Protein AF-A0A4Y2EMC2-F1 (afdb_monomer_lite)

Secondary structure (DSSP, 8-state):
-GGGSTTTS-HHHHHHHHHHTS-HHHHHHHHH----HHHHHHHHHHHHHHTT-----------HHHHHHHHHHHHHHHHHHHHHHHHHHS--------------------------HHHHHHHHHHHHHHHHHHHHHHHSSSSSS-----

Organism: Araneus ventricosus (NCBI:txid182803)

Sequence (150 aa):
MKSLASDKISDQLLRTLWLQRLPIQMQQILSACKDELSDLASISDKVHEVSGFSEANAVSLPPTDSVAELRKEVQQLREEVQRLALSRTEMPYPKKPRSRSVYRVRVHRLSGRSLGIVGITCVLVIALASVLPLVIFRETEAIISNDGYG

Foldseek 3Di:
DCVVCPPPDDQVRVVVVVLVPDDPVLSVVLVPDPDGPVVSVVVSVVCCVVVVPPPPVCPVPPPVVVVVVVVVVVVVVVVVVVVVVVVVVPPDDPDPPDDDDDDDDDDDDDDDDDDDPVNVVVVVVVVVVVCVVVVVVVVVVVVVPPPDDD

pLDDT: mean 70.26, std 15.57, range [38.09, 96.81]

Radius of gyration: 44.52 Å; chains: 1; bounding box: 76×64×105 Å

Structure (mmCIF, N/CA/C/O backbone):
data_AF-A0A4Y2EMC2-F1
#
_entry.id   AF-A0A4Y2EMC2-F1
#
loop_
_atom_site.group_PDB
_atom_site.id
_atom_site.type_symbol
_atom_site.label_atom_id
_atom_site.label_alt_id
_atom_site.label_comp_id
_atom_site.label_asym_id
_atom_site.label_entity_id
_atom_site.label_seq_id
_atom_site.pdbx_PDB_ins_code
_atom_site.Cartn_x
_atom_site.Cartn_y
_atom_site.Cartn_z
_atom_site.occupancy
_atom_site.B_iso_or_equiv
_atom_site.auth_seq_id
_atom_site.auth_comp_id
_atom_site.auth_asym_id
_atom_site.auth_atom_id
_atom_site.pdbx_PDB_model_num
ATOM 1 N N . MET A 1 1 ? 4.220 5.671 -24.011 1.00 54.72 1 MET A N 1
ATOM 2 C CA . MET A 1 1 ? 5.127 6.705 -23.450 1.00 54.72 1 MET A CA 1
ATOM 3 C C . MET A 1 1 ? 5.589 7.730 -24.489 1.00 54.72 1 MET A C 1
ATOM 5 O O . MET A 1 1 ? 5.588 8.909 -24.169 1.00 54.72 1 MET A O 1
ATOM 9 N N . LYS A 1 2 ? 5.881 7.339 -25.739 1.00 56.53 2 LYS A N 1
ATOM 10 C CA . LYS A 1 2 ? 6.249 8.275 -26.824 1.00 56.53 2 LYS A CA 1
ATOM 11 C C . LYS A 1 2 ? 5.170 9.326 -27.172 1.00 56.53 2 LYS A C 1
ATOM 13 O O . LYS A 1 2 ? 5.504 10.477 -27.408 1.00 56.53 2 LYS A O 1
ATOM 18 N N . SER A 1 3 ? 3.881 8.975 -27.090 1.00 58.16 3 SER A N 1
ATOM 19 C CA . SER A 1 3 ? 2.764 9.887 -27.418 1.00 58.16 3 SER A CA 1
ATOM 20 C C . SER A 1 3 ? 2.625 11.120 -26.506 1.00 58.16 3 SER A C 1
ATOM 22 O O . SER A 1 3 ? 1.919 12.048 -26.880 1.00 58.16 3 SER A O 1
ATOM 24 N N . LEU A 1 4 ? 3.252 11.141 -25.322 1.00 63.38 4 LEU A N 1
ATOM 25 C CA . LEU A 1 4 ? 3.143 12.263 -24.371 1.00 63.38 4 LEU A CA 1
ATOM 26 C C . LEU A 1 4 ? 4.308 13.259 -24.470 1.00 63.38 4 LEU A C 1
ATOM 28 O O . LEU A 1 4 ? 4.203 14.373 -23.974 1.00 63.38 4 LEU A O 1
ATOM 32 N N . ALA A 1 5 ? 5.417 12.854 -25.091 1.00 60.31 5 ALA A N 1
ATOM 33 C CA . ALA A 1 5 ? 6.664 13.618 -25.155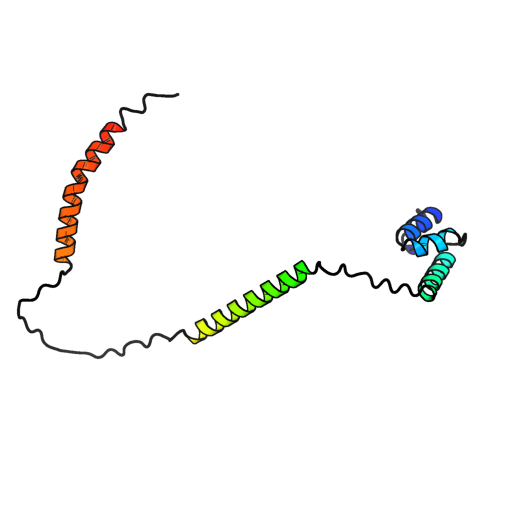 1.00 60.31 5 ALA A CA 1
ATOM 34 C C . ALA A 1 5 ? 7.044 14.027 -26.585 1.00 60.31 5 ALA A C 1
ATOM 36 O O . ALA A 1 5 ? 8.171 14.475 -26.809 1.00 60.31 5 ALA A O 1
ATOM 37 N N . SER A 1 6 ? 6.109 13.824 -27.524 1.00 54.53 6 SER A N 1
ATOM 38 C CA . SER A 1 6 ? 6.266 14.023 -28.961 1.00 54.53 6 SER A CA 1
ATOM 39 C C . SER A 1 6 ? 7.018 15.328 -29.220 1.00 54.53 6 SER A C 1
ATOM 41 O O . SER A 1 6 ? 6.489 16.409 -28.972 1.00 54.53 6 SER A O 1
ATOM 43 N N . ASP A 1 7 ? 8.263 15.186 -29.675 1.00 60.19 7 ASP A N 1
ATOM 44 C CA . ASP A 1 7 ? 9.155 16.230 -30.194 1.00 60.19 7 ASP A CA 1
ATOM 45 C C . ASP A 1 7 ? 10.095 16.991 -29.229 1.00 60.19 7 ASP A C 1
ATOM 47 O O . ASP A 1 7 ? 10.890 17.807 -29.690 1.00 60.19 7 ASP A O 1
ATOM 51 N N . LYS A 1 8 ? 10.093 16.739 -27.907 1.00 66.62 8 LYS A N 1
ATOM 52 C CA . LYS A 1 8 ? 11.026 17.437 -26.974 1.00 66.62 8 LYS A CA 1
ATOM 53 C C . LYS A 1 8 ? 12.038 16.546 -26.257 1.00 66.62 8 LYS A C 1
ATOM 55 O O . LYS A 1 8 ? 13.034 17.056 -25.748 1.00 66.62 8 LYS A O 1
ATOM 60 N N . ILE A 1 9 ? 11.791 15.241 -26.174 1.00 73.38 9 ILE A N 1
ATOM 61 C CA . ILE A 1 9 ? 12.617 14.310 -25.394 1.00 73.38 9 ILE A CA 1
ATOM 62 C C . ILE A 1 9 ? 13.340 13.368 -26.353 1.00 73.38 9 ILE A C 1
ATOM 64 O O . ILE A 1 9 ? 12.695 12.686 -27.144 1.00 73.38 9 ILE A O 1
ATOM 68 N N . SER A 1 10 ? 14.673 13.321 -26.274 1.00 83.12 10 SER A N 1
ATOM 69 C CA . SER A 1 10 ? 15.473 12.405 -27.089 1.00 83.12 10 SER A CA 1
ATOM 70 C C . SER A 1 10 ? 15.208 10.947 -26.702 1.00 83.12 10 SER A C 1
ATOM 72 O O . SER A 1 10 ? 15.026 10.625 -25.524 1.00 83.12 10 SER A O 1
ATOM 74 N N . ASP A 1 11 ? 15.243 10.041 -27.682 1.00 81.31 11 ASP A N 1
ATOM 75 C CA . ASP A 1 11 ? 15.046 8.605 -27.438 1.00 81.31 11 ASP A CA 1
ATOM 76 C C . ASP A 1 11 ? 16.071 8.037 -26.441 1.00 81.31 11 ASP A C 1
ATOM 78 O O . ASP A 1 11 ? 15.758 7.128 -25.675 1.00 81.31 11 ASP A O 1
ATOM 82 N N . GLN A 1 12 ? 17.273 8.621 -26.383 1.00 83.06 12 GLN A N 1
ATOM 83 C CA . GLN A 1 12 ? 18.316 8.266 -25.414 1.00 83.06 12 GLN A CA 1
ATOM 84 C C . GLN A 1 12 ? 17.930 8.616 -23.971 1.00 83.06 12 GLN A C 1
ATOM 86 O O . GLN A 1 12 ? 18.151 7.827 -23.048 1.00 83.06 12 GLN A O 1
ATOM 91 N N . LEU A 1 13 ? 17.314 9.782 -23.763 1.00 84.94 13 LEU A N 1
ATOM 92 C CA . LEU A 1 13 ? 16.817 10.197 -22.452 1.00 84.94 13 LEU A CA 1
ATOM 93 C C . LEU A 1 13 ? 15.649 9.294 -22.039 1.00 84.94 13 LEU A C 1
ATOM 95 O O . LEU A 1 13 ? 15.642 8.750 -20.935 1.00 84.94 13 LEU A O 1
ATOM 99 N N . LEU A 1 14 ? 14.702 9.062 -22.951 1.00 85.19 14 LEU A N 1
ATOM 100 C CA . LEU A 1 14 ? 13.553 8.195 -22.699 1.00 85.19 14 LEU A CA 1
ATOM 101 C C . LEU A 1 14 ? 13.988 6.765 -22.346 1.00 85.19 14 LEU A C 1
ATOM 103 O O . LEU A 1 14 ? 13.468 6.183 -21.396 1.00 85.19 14 LEU A O 1
ATOM 107 N N . ARG A 1 15 ? 14.994 6.239 -23.050 1.00 85.25 15 ARG A N 1
ATOM 108 C CA . ARG A 1 15 ? 15.622 4.951 -22.746 1.00 85.25 15 ARG A CA 1
ATOM 109 C C . ARG A 1 15 ? 16.242 4.938 -21.350 1.00 85.25 15 ARG A C 1
ATOM 111 O O . ARG A 1 15 ? 16.016 3.997 -20.598 1.00 85.25 15 ARG A O 1
ATOM 118 N N . THR A 1 16 ? 16.978 5.984 -20.985 1.00 86.69 16 THR A N 1
ATOM 119 C CA . THR A 1 16 ? 17.625 6.084 -19.668 1.00 86.69 16 THR A CA 1
ATOM 120 C C . THR A 1 16 ? 16.595 6.129 -18.540 1.00 86.69 16 THR A C 1
ATOM 122 O O . THR A 1 16 ? 16.706 5.366 -17.585 1.00 86.69 16 THR A O 1
ATOM 125 N N . LEU A 1 17 ? 15.551 6.955 -18.668 1.00 87.81 17 LEU A N 1
ATOM 126 C CA . LEU A 1 17 ? 14.469 7.028 -17.679 1.00 87.81 17 LEU A CA 1
ATOM 127 C C . LEU A 1 17 ? 13.703 5.714 -17.560 1.00 87.81 17 LEU A C 1
ATOM 129 O O . LEU A 1 17 ? 13.304 5.324 -16.466 1.00 87.81 17 LEU A O 1
ATOM 133 N N . TRP A 1 18 ? 13.475 5.037 -18.681 1.00 87.31 18 TRP A N 1
ATOM 134 C CA . TRP A 1 18 ? 12.767 3.769 -18.682 1.00 87.31 18 TRP A CA 1
ATOM 135 C C . TRP A 1 18 ? 13.597 2.659 -18.023 1.00 87.31 18 TRP A C 1
ATOM 137 O O . TRP A 1 18 ? 13.068 1.949 -17.172 1.00 87.31 18 TRP A O 1
ATOM 147 N N . LEU A 1 19 ? 14.906 2.592 -18.297 1.00 87.56 19 LEU A N 1
ATOM 148 C CA . LEU A 1 19 ? 15.822 1.688 -17.594 1.00 87.56 19 LEU A CA 1
ATOM 149 C C . LEU A 1 19 ? 15.873 1.990 -16.092 1.00 87.56 19 LEU A C 1
ATOM 151 O O . LEU A 1 19 ? 15.729 1.071 -15.295 1.00 87.56 19 LEU A O 1
ATOM 155 N N . GLN A 1 20 ? 15.977 3.261 -15.691 1.00 87.44 20 GLN A N 1
ATOM 156 C CA . GLN A 1 20 ? 16.005 3.661 -14.276 1.00 87.44 20 GLN A CA 1
ATOM 157 C C . GLN A 1 20 ? 14.772 3.216 -13.474 1.00 87.44 20 GLN A C 1
ATOM 159 O O . GLN A 1 20 ? 14.858 3.083 -12.256 1.00 87.44 20 GLN A O 1
ATOM 164 N N . ARG A 1 21 ? 13.626 2.994 -14.131 1.00 83.06 21 ARG A N 1
ATOM 165 C CA . ARG A 1 21 ? 12.387 2.538 -13.480 1.00 83.06 21 ARG A CA 1
ATOM 166 C C . ARG A 1 21 ? 12.272 1.017 -13.354 1.00 83.06 21 ARG A C 1
ATOM 168 O O . ARG A 1 21 ? 11.319 0.556 -12.732 1.00 83.06 21 ARG A O 1
ATOM 175 N N . LEU A 1 22 ? 13.189 0.255 -13.946 1.00 84.88 22 LEU A N 1
ATOM 176 C CA . LEU A 1 22 ? 13.180 -1.208 -13.939 1.00 84.88 22 LEU A CA 1
ATOM 177 C C . LEU A 1 22 ? 14.104 -1.771 -12.843 1.00 84.88 22 LEU A C 1
ATOM 179 O O . LEU A 1 22 ? 15.077 -1.106 -12.479 1.00 84.88 22 LEU A O 1
ATOM 183 N N . PRO A 1 23 ? 13.857 -2.997 -12.345 1.00 82.38 23 PRO A N 1
ATOM 184 C CA . PRO A 1 23 ? 14.768 -3.690 -11.436 1.00 82.38 23 PRO A CA 1
ATOM 185 C C . PRO A 1 23 ? 16.174 -3.847 -12.028 1.00 82.38 23 PRO A C 1
ATOM 187 O O . PRO A 1 23 ? 16.351 -3.958 -13.245 1.00 82.38 23 PRO A O 1
ATOM 190 N N . ILE A 1 24 ? 17.188 -3.901 -11.161 1.00 84.75 24 ILE A N 1
ATOM 191 C CA . ILE A 1 24 ? 18.608 -3.914 -11.555 1.00 84.75 24 ILE A CA 1
ATOM 192 C C . ILE A 1 24 ? 18.933 -5.090 -12.490 1.00 84.75 24 ILE A C 1
ATOM 194 O O . ILE A 1 24 ? 19.696 -4.912 -13.440 1.00 84.75 24 ILE A O 1
ATOM 198 N N . GLN A 1 25 ? 18.329 -6.267 -12.282 1.00 83.56 25 GLN A N 1
ATOM 199 C CA . GLN A 1 25 ? 18.575 -7.424 -13.154 1.00 83.56 25 GLN A CA 1
ATOM 200 C C . GLN A 1 25 ? 18.086 -7.162 -14.586 1.00 83.56 25 GLN A C 1
ATOM 202 O O . GLN A 1 25 ? 18.768 -7.484 -15.558 1.00 83.56 25 GLN A O 1
ATOM 207 N N . MET A 1 26 ? 16.924 -6.519 -14.724 1.00 84.75 26 MET A N 1
ATOM 208 C CA . MET A 1 26 ? 16.362 -6.154 -16.021 1.00 84.75 26 MET A CA 1
ATOM 209 C C . MET A 1 26 ? 17.212 -5.069 -16.703 1.00 84.75 26 MET A C 1
ATOM 211 O O . MET A 1 26 ? 17.477 -5.152 -17.902 1.00 84.75 26 MET A O 1
ATOM 215 N N . GLN A 1 27 ? 17.710 -4.086 -15.941 1.00 88.50 27 GLN A N 1
ATOM 216 C CA . GLN A 1 27 ? 18.604 -3.047 -16.464 1.00 88.50 27 GLN A CA 1
ATOM 217 C C . GLN A 1 27 ? 19.889 -3.627 -17.062 1.00 88.50 27 GLN A C 1
ATOM 219 O O . GLN A 1 27 ? 20.305 -3.186 -18.131 1.00 88.50 27 GLN A O 1
ATOM 224 N N . GLN A 1 28 ? 20.509 -4.613 -16.406 1.00 84.62 28 GLN A N 1
ATOM 225 C CA . GLN A 1 28 ? 21.742 -5.248 -16.886 1.00 84.62 28 GLN A CA 1
ATOM 226 C C . GLN A 1 28 ? 21.549 -5.921 -18.249 1.00 84.62 28 GLN A C 1
ATOM 228 O O . GLN A 1 28 ? 22.369 -5.746 -19.149 1.00 84.62 28 GLN A O 1
ATOM 233 N N . ILE A 1 29 ? 20.440 -6.643 -18.413 1.00 85.94 29 ILE A N 1
ATOM 234 C CA . ILE A 1 29 ? 20.117 -7.348 -19.658 1.00 85.94 29 ILE A CA 1
ATOM 235 C C . ILE A 1 29 ? 19.797 -6.337 -20.765 1.00 85.94 29 ILE A C 1
ATOM 237 O O . ILE A 1 29 ? 20.370 -6.388 -21.852 1.00 85.94 29 ILE A O 1
ATOM 241 N N . LEU A 1 30 ? 18.933 -5.363 -20.475 1.00 85.25 30 LEU A N 1
ATOM 242 C CA . LEU A 1 30 ? 18.488 -4.377 -21.460 1.00 85.25 30 LEU A CA 1
ATOM 243 C C . LEU A 1 30 ? 19.574 -3.352 -21.817 1.00 85.25 30 LEU A C 1
ATOM 245 O O . LEU A 1 30 ? 19.566 -2.818 -22.925 1.00 85.25 30 LEU A O 1
ATOM 249 N N . SER A 1 31 ? 20.531 -3.076 -20.926 1.00 83.56 31 SER A N 1
ATOM 250 C CA . SER A 1 31 ? 21.678 -2.202 -21.210 1.00 83.56 31 SER A CA 1
ATOM 251 C C . SER A 1 31 ? 22.597 -2.786 -22.292 1.00 83.56 31 SER A C 1
ATOM 253 O O . SER A 1 31 ? 23.161 -2.024 -23.077 1.00 83.56 31 SER A O 1
ATOM 255 N N . ALA A 1 32 ? 22.687 -4.117 -22.393 1.00 82.19 32 ALA A N 1
ATOM 256 C CA . ALA A 1 32 ? 23.456 -4.796 -23.435 1.00 82.19 32 ALA A CA 1
ATOM 257 C C . ALA A 1 32 ? 22.777 -4.755 -24.823 1.00 82.19 32 ALA A C 1
ATOM 259 O O . ALA A 1 32 ? 23.467 -4.810 -25.844 1.00 82.19 32 ALA A O 1
ATOM 260 N N . CYS A 1 33 ? 21.447 -4.622 -24.881 1.00 79.94 33 CYS A N 1
ATOM 261 C CA . CYS A 1 33 ? 20.676 -4.546 -26.128 1.00 79.94 33 CYS A CA 1
ATOM 262 C C . CYS A 1 33 ? 20.747 -3.140 -26.743 1.00 79.94 33 CYS A C 1
ATOM 264 O O . CYS A 1 33 ? 20.318 -2.176 -26.118 1.00 79.94 33 CYS A O 1
ATOM 266 N N . LYS A 1 34 ? 21.229 -2.983 -27.981 1.00 75.00 34 LYS A N 1
ATOM 267 C CA . LYS A 1 34 ? 21.342 -1.669 -28.661 1.00 75.00 34 LYS A CA 1
ATOM 268 C C . LYS A 1 34 ? 20.096 -1.262 -29.462 1.00 75.00 34 LYS A C 1
ATOM 270 O O . LYS A 1 34 ? 20.159 -0.307 -30.229 1.00 75.00 34 LYS A O 1
ATOM 275 N N . ASP A 1 35 ? 18.988 -1.967 -29.272 1.00 79.00 35 ASP A N 1
ATOM 276 C CA . ASP A 1 35 ? 17.800 -1.846 -30.118 1.00 79.00 35 ASP A CA 1
ATOM 277 C C . ASP A 1 35 ? 16.995 -0.559 -29.869 1.00 79.00 35 ASP A C 1
ATOM 279 O O . ASP A 1 35 ? 17.173 0.145 -28.860 1.00 79.00 35 ASP A O 1
ATOM 283 N N . GLU A 1 36 ? 16.096 -0.253 -30.808 1.00 80.19 36 GLU A N 1
ATOM 284 C CA . GLU A 1 36 ? 15.153 0.859 -30.697 1.00 80.19 36 GLU A CA 1
ATOM 285 C C . GLU A 1 36 ? 14.201 0.664 -29.508 1.00 80.19 36 GLU A C 1
ATOM 287 O O . GLU A 1 36 ? 13.926 -0.449 -29.069 1.00 80.19 36 GLU A O 1
ATOM 292 N N . LEU A 1 37 ? 13.659 1.761 -28.966 1.00 79.00 37 LEU A N 1
ATOM 293 C CA . LEU A 1 37 ? 12.852 1.709 -27.740 1.00 79.00 37 LEU A CA 1
ATOM 294 C C . LEU A 1 37 ? 11.616 0.787 -27.843 1.00 79.00 37 LEU A C 1
ATOM 296 O O . LEU A 1 37 ? 11.171 0.262 -26.827 1.00 79.00 37 LEU A O 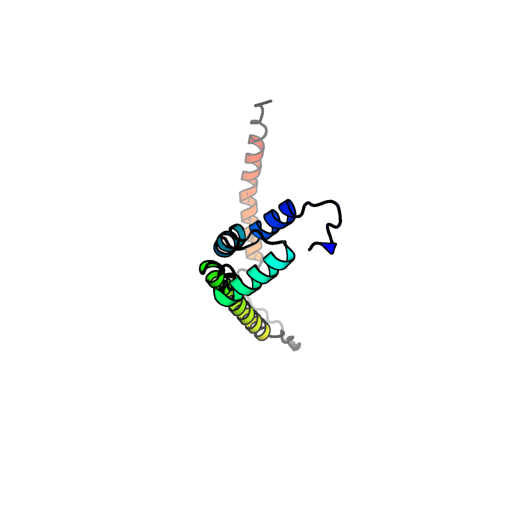1
ATOM 300 N N . SER A 1 38 ? 11.042 0.612 -29.040 1.00 80.31 38 SER A N 1
ATOM 301 C CA . SER A 1 38 ? 9.929 -0.325 -29.275 1.00 80.31 38 SER A CA 1
ATOM 302 C C . SER A 1 38 ? 10.352 -1.773 -29.059 1.00 80.31 38 SER A C 1
ATOM 304 O O . SER A 1 38 ? 9.665 -2.528 -28.375 1.00 80.31 38 SER A O 1
ATOM 306 N N . ASP A 1 39 ? 11.507 -2.130 -29.600 1.00 84.88 39 ASP A N 1
ATOM 307 C CA . ASP A 1 39 ? 12.030 -3.490 -29.579 1.00 84.88 39 ASP A CA 1
ATOM 308 C C . ASP A 1 39 ? 12.568 -3.803 -28.186 1.00 84.88 39 ASP A C 1
ATOM 310 O O . ASP A 1 39 ? 12.333 -4.879 -27.641 1.00 84.88 39 ASP A O 1
ATOM 314 N N . LEU A 1 40 ? 13.176 -2.802 -27.545 1.00 85.12 40 LEU A N 1
ATOM 315 C CA . LEU A 1 40 ? 13.617 -2.877 -26.162 1.00 85.12 40 LEU A CA 1
ATOM 316 C C . LEU A 1 40 ? 12.456 -3.170 -25.197 1.00 85.12 40 LEU A C 1
ATOM 318 O O . LEU A 1 40 ? 12.628 -3.951 -24.261 1.00 85.12 40 LEU A O 1
ATOM 322 N N . ALA A 1 41 ? 11.270 -2.597 -25.436 1.00 85.44 41 ALA A N 1
ATOM 323 C CA . ALA A 1 41 ? 10.072 -2.898 -24.652 1.00 85.44 41 ALA A CA 1
ATOM 324 C C . ALA A 1 41 ? 9.632 -4.361 -24.827 1.00 85.44 41 ALA A C 1
ATOM 326 O O . ALA A 1 41 ? 9.380 -5.041 -23.836 1.00 85.44 41 ALA A O 1
ATOM 327 N N . SER A 1 42 ? 9.644 -4.878 -26.059 1.00 87.25 42 SER A N 1
ATOM 328 C CA . SER A 1 42 ? 9.335 -6.291 -26.312 1.00 87.25 42 SER A CA 1
ATOM 329 C C . SER A 1 42 ? 10.351 -7.237 -25.659 1.00 87.25 42 SER A C 1
ATOM 331 O O . SER A 1 42 ? 9.964 -8.268 -25.104 1.00 87.25 42 SER A O 1
ATOM 333 N N . ILE A 1 43 ? 11.641 -6.884 -25.676 1.00 86.69 43 ILE A N 1
ATOM 334 C CA . ILE A 1 43 ? 12.690 -7.656 -24.995 1.00 86.69 43 ILE A CA 1
ATOM 335 C C . ILE A 1 43 ? 12.458 -7.640 -23.484 1.00 86.69 43 ILE A C 1
ATOM 337 O O . ILE A 1 43 ? 12.570 -8.684 -22.853 1.00 86.69 43 ILE A O 1
ATOM 341 N N . SER A 1 44 ? 12.094 -6.497 -22.903 1.00 85.94 44 SER A N 1
ATOM 342 C CA . SER A 1 44 ? 11.750 -6.389 -21.480 1.00 85.94 44 SER A CA 1
ATOM 343 C C . SER A 1 44 ? 10.589 -7.301 -21.096 1.00 85.94 44 SER A C 1
ATOM 345 O O . SER A 1 44 ? 10.694 -8.022 -20.107 1.00 85.94 44 SER A O 1
ATOM 347 N N . ASP A 1 45 ? 9.512 -7.311 -21.882 1.00 87.62 45 ASP A N 1
ATOM 348 C CA . ASP A 1 45 ? 8.355 -8.172 -21.614 1.00 87.62 45 ASP A CA 1
ATOM 349 C C . ASP A 1 45 ? 8.749 -9.655 -21.664 1.00 87.62 45 ASP A C 1
ATOM 351 O O . ASP A 1 45 ? 8.403 -10.437 -20.778 1.00 87.62 45 ASP A O 1
ATOM 355 N N . LYS A 1 46 ? 9.568 -10.032 -22.649 1.00 87.00 46 LYS A N 1
ATOM 356 C CA . LYS A 1 46 ? 10.066 -11.404 -22.785 1.00 87.00 46 LYS A CA 1
ATOM 357 C C . LYS A 1 46 ? 11.042 -11.794 -21.673 1.00 87.00 46 LYS A C 1
ATOM 359 O O . LYS A 1 46 ? 11.011 -12.927 -21.201 1.00 87.00 46 LYS A O 1
ATOM 364 N N . VAL A 1 47 ? 11.911 -10.878 -21.244 1.00 84.56 47 VAL A N 1
ATOM 365 C CA . VAL A 1 47 ? 12.814 -11.098 -20.106 1.00 84.56 47 VAL A CA 1
ATOM 366 C C . VAL A 1 47 ? 12.002 -11.288 -18.834 1.00 84.56 47 VAL A C 1
ATOM 368 O O . VAL A 1 47 ? 12.303 -12.217 -18.098 1.00 84.56 47 VAL A O 1
ATOM 371 N N . HIS A 1 48 ? 10.959 -10.484 -18.613 1.00 83.94 48 HIS A N 1
ATOM 372 C CA . HIS A 1 48 ? 10.063 -10.625 -17.466 1.00 83.94 48 HIS A CA 1
ATOM 373 C C . HIS A 1 48 ? 9.361 -11.992 -17.429 1.00 83.94 48 HIS A C 1
ATOM 375 O O . HIS A 1 48 ? 9.268 -12.603 -16.364 1.00 83.94 48 HIS A O 1
ATOM 381 N N . GLU A 1 49 ? 8.918 -12.493 -18.585 1.00 82.69 49 GLU A N 1
ATOM 382 C CA . GLU A 1 49 ? 8.302 -13.819 -18.705 1.00 82.69 49 GLU A CA 1
ATOM 383 C C . GLU A 1 49 ? 9.305 -14.951 -18.420 1.00 82.69 49 GLU A C 1
ATOM 385 O O . GLU A 1 49 ? 9.014 -15.867 -17.651 1.00 82.69 49 GLU A O 1
ATOM 390 N N . VAL A 1 50 ? 10.509 -14.875 -18.998 1.00 79.12 50 VAL A N 1
ATOM 391 C CA . VAL A 1 50 ? 11.542 -15.922 -18.875 1.00 79.12 50 VAL A CA 1
ATOM 392 C C . VAL A 1 50 ? 12.171 -15.952 -17.488 1.00 79.12 50 VAL A C 1
ATOM 394 O O . VAL A 1 50 ? 12.471 -17.023 -16.960 1.00 79.12 50 VAL A O 1
ATOM 397 N N . SER A 1 51 ? 12.414 -14.788 -16.897 1.00 71.50 51 SER A N 1
ATOM 398 C CA . SER A 1 51 ? 13.099 -14.691 -15.614 1.00 71.50 51 SER A CA 1
ATOM 399 C C . SER A 1 51 ? 12.222 -15.121 -14.443 1.00 71.50 51 SER A C 1
ATOM 401 O O . SER A 1 51 ? 12.738 -15.245 -13.332 1.00 71.50 51 SER A O 1
ATOM 403 N N . GLY A 1 52 ? 10.913 -15.314 -14.662 1.00 62.62 52 GLY A N 1
ATOM 404 C CA . GLY A 1 52 ? 9.975 -15.679 -13.610 1.00 62.62 52 GLY A CA 1
ATOM 405 C C . GLY A 1 52 ? 10.093 -14.741 -12.413 1.00 62.62 52 GLY A C 1
ATOM 406 O O . GLY A 1 52 ? 9.974 -15.202 -11.276 1.00 62.62 52 GLY A O 1
ATOM 407 N N . PHE A 1 53 ? 10.382 -13.449 -12.651 1.00 58.28 53 PHE A N 1
ATOM 408 C CA . PHE A 1 53 ? 10.408 -12.437 -11.599 1.00 58.28 53 PHE A CA 1
ATOM 409 C C . PHE A 1 53 ? 8.969 -12.238 -11.126 1.00 58.28 53 PHE A C 1
ATOM 411 O O . PHE A 1 53 ? 8.318 -11.239 -11.416 1.00 58.28 53 PHE A O 1
ATOM 418 N N . SER A 1 54 ? 8.493 -13.175 -10.312 1.00 54.12 54 SER A N 1
ATOM 419 C CA . SER A 1 54 ? 7.530 -12.910 -9.261 1.00 54.12 54 SER A CA 1
ATOM 420 C C . SER A 1 54 ? 8.226 -12.046 -8.204 1.00 54.12 54 SER A C 1
ATOM 422 O O . SER A 1 54 ? 8.253 -12.381 -7.021 1.00 54.12 54 SER A O 1
ATOM 424 N N . GLU A 1 55 ? 8.754 -10.888 -8.611 1.00 55.94 55 GLU A N 1
ATOM 425 C CA . GLU A 1 55 ? 8.667 -9.708 -7.768 1.00 55.94 55 GLU A CA 1
ATOM 426 C C . GLU A 1 55 ? 7.171 -9.390 -7.720 1.00 55.94 55 GLU A C 1
ATOM 428 O O . GLU A 1 55 ? 6.649 -8.484 -8.366 1.00 55.94 55 GLU A O 1
ATOM 433 N N . ALA A 1 56 ? 6.444 -10.197 -6.939 1.00 51.69 56 ALA A N 1
ATOM 434 C CA . ALA A 1 56 ? 5.322 -9.668 -6.207 1.00 51.69 56 ALA A CA 1
ATOM 435 C C . ALA A 1 56 ? 5.882 -8.385 -5.615 1.00 51.69 56 ALA A C 1
ATOM 437 O O . ALA A 1 56 ? 6.835 -8.481 -4.839 1.00 51.69 56 ALA A O 1
ATOM 438 N N . ASN A 1 57 ? 5.394 -7.224 -6.080 1.00 50.03 57 ASN A N 1
ATOM 439 C CA . ASN A 1 57 ? 5.630 -5.943 -5.428 1.00 50.03 57 ASN A CA 1
ATOM 440 C C . ASN A 1 57 ? 5.588 -6.275 -3.955 1.00 50.03 57 ASN A C 1
ATOM 442 O O . ASN A 1 57 ? 4.522 -6.677 -3.477 1.00 50.03 57 ASN A O 1
ATOM 446 N N . ALA A 1 58 ? 6.752 -6.290 -3.306 1.00 50.16 58 ALA A N 1
ATOM 447 C CA . ALA A 1 58 ? 6.819 -6.663 -1.922 1.00 50.16 58 ALA A CA 1
ATOM 448 C C . ALA A 1 58 ? 6.053 -5.529 -1.273 1.00 50.16 58 ALA A C 1
ATOM 450 O O . ALA A 1 58 ? 6.575 -4.428 -1.109 1.00 50.16 58 ALA A O 1
ATOM 451 N N . VAL A 1 59 ? 4.758 -5.759 -1.037 1.00 53.81 59 VAL A N 1
ATOM 452 C CA . VAL A 1 59 ? 3.978 -5.026 -0.067 1.00 53.81 59 VAL A CA 1
ATOM 453 C C . VAL A 1 59 ? 4.883 -5.143 1.125 1.00 53.81 59 VAL A C 1
ATOM 455 O O . VAL A 1 59 ? 5.042 -6.253 1.633 1.00 53.81 59 VAL A O 1
ATOM 458 N N . SER A 1 60 ? 5.613 -4.059 1.403 1.00 55.69 60 SER A N 1
ATOM 459 C CA . SER A 1 60 ? 6.537 -3.976 2.516 1.00 55.69 60 SER A CA 1
ATOM 460 C C . SER A 1 60 ? 5.741 -4.541 3.664 1.00 55.69 60 SER A C 1
ATOM 462 O O . SER A 1 60 ? 4.716 -3.951 4.017 1.00 55.69 60 SER A O 1
ATOM 464 N N . LEU A 1 61 ? 6.076 -5.774 4.067 1.00 58.00 61 LEU A N 1
ATOM 465 C CA . LEU A 1 61 ? 5.302 -6.492 5.061 1.00 58.00 61 LEU A CA 1
ATOM 466 C C . LEU A 1 61 ? 5.289 -5.512 6.221 1.00 58.00 61 LEU A C 1
ATOM 468 O O . LEU A 1 61 ? 6.383 -5.157 6.678 1.00 58.00 61 LEU A O 1
ATOM 472 N N . PRO A 1 62 ? 4.117 -4.958 6.591 1.00 58.75 62 PRO A N 1
ATOM 473 C CA . PRO A 1 62 ? 4.079 -3.956 7.635 1.00 58.75 62 PRO A CA 1
ATOM 474 C C . PRO A 1 62 ? 4.819 -4.599 8.807 1.00 58.75 62 PRO A C 1
ATOM 476 O O . PRO A 1 62 ? 4.549 -5.778 9.079 1.00 58.75 62 PRO A O 1
ATOM 479 N N . PRO A 1 63 ? 5.841 -3.925 9.377 1.00 64.56 63 PRO A N 1
ATOM 480 C CA . PRO A 1 63 ? 6.756 -4.545 10.330 1.00 64.56 63 PRO A CA 1
ATOM 481 C C . PRO A 1 63 ? 5.916 -5.331 11.326 1.00 64.56 63 PRO A C 1
ATOM 483 O O . PRO A 1 63 ? 4.888 -4.810 11.752 1.00 64.56 63 PRO A O 1
ATOM 486 N N . THR A 1 64 ? 6.260 -6.589 11.614 1.00 62.44 64 THR A N 1
ATOM 487 C CA . THR A 1 64 ? 5.419 -7.515 12.404 1.00 62.44 64 THR A CA 1
ATOM 488 C C . THR A 1 64 ? 4.835 -6.852 13.658 1.00 62.44 64 THR A C 1
ATOM 490 O O . THR A 1 64 ? 3.688 -7.108 14.024 1.00 62.44 64 THR A O 1
ATOM 493 N N . ASP A 1 65 ? 5.590 -5.919 14.236 1.00 70.12 65 ASP A N 1
ATOM 494 C CA . ASP A 1 65 ? 5.216 -5.033 15.336 1.00 70.12 65 ASP A CA 1
ATOM 495 C C . ASP A 1 65 ? 3.938 -4.217 15.065 1.00 70.12 65 ASP A C 1
ATOM 497 O O . ASP A 1 65 ? 3.036 -4.189 15.891 1.00 70.12 65 ASP A O 1
ATOM 501 N N . SER A 1 66 ? 3.789 -3.617 13.884 1.00 76.25 66 SER A N 1
ATOM 502 C CA . SER A 1 66 ? 2.585 -2.873 13.483 1.00 76.25 66 SER A CA 1
ATOM 503 C C . SER A 1 66 ? 1.344 -3.761 13.356 1.00 76.25 66 SER A C 1
ATOM 505 O O . SER A 1 66 ? 0.253 -3.352 13.741 1.00 76.25 66 SER A O 1
ATOM 507 N N . VAL A 1 67 ? 1.489 -5.005 12.887 1.00 85.00 67 VAL A N 1
ATOM 508 C CA . VAL A 1 67 ? 0.372 -5.964 12.844 1.00 85.00 67 VAL A CA 1
ATOM 509 C C . VAL A 1 67 ? 0.009 -6.427 14.256 1.00 85.00 67 VAL A C 1
ATOM 511 O O . VAL A 1 67 ? -1.171 -6.628 14.551 1.00 85.00 67 VAL A O 1
ATOM 514 N N . ALA A 1 68 ? 1.000 -6.587 15.137 1.00 84.19 68 ALA A N 1
ATOM 515 C CA . ALA A 1 68 ? 0.782 -6.920 16.540 1.00 84.19 68 ALA A CA 1
ATOM 516 C C . ALA A 1 68 ? 0.072 -5.784 17.299 1.00 84.19 68 ALA A C 1
ATOM 518 O O . ALA A 1 68 ? -0.915 -6.051 17.987 1.00 84.19 68 ALA A O 1
ATOM 519 N N . GLU A 1 69 ? 0.496 -4.531 17.113 1.00 90.50 69 GLU A N 1
ATOM 520 C CA . GLU A 1 69 ? -0.159 -3.359 17.707 1.00 90.50 69 GLU A CA 1
ATOM 521 C C . GLU A 1 69 ? -1.582 -3.171 17.165 1.00 90.50 69 GLU A C 1
ATOM 523 O O . GLU A 1 69 ? -2.517 -3.035 17.951 1.00 90.50 69 GLU A O 1
ATOM 528 N N . LEU A 1 70 ? -1.805 -3.310 15.852 1.00 91.88 70 LEU A N 1
ATOM 529 C CA . LEU A 1 70 ? -3.158 -3.268 15.280 1.00 91.88 70 LEU A CA 1
ATOM 530 C C . LEU A 1 70 ? -4.065 -4.367 15.855 1.00 91.88 70 LEU A C 1
ATOM 532 O O . LEU A 1 70 ? -5.234 -4.123 16.155 1.00 91.88 70 LEU A O 1
ATOM 536 N N . ARG A 1 71 ? -3.550 -5.590 16.047 1.00 92.62 71 ARG A N 1
ATOM 537 C CA . ARG A 1 71 ? -4.317 -6.675 16.689 1.00 92.62 71 ARG A CA 1
ATOM 538 C C . ARG A 1 71 ? -4.676 -6.339 18.134 1.00 92.62 71 ARG A C 1
ATOM 540 O O . ARG A 1 71 ? -5.786 -6.655 18.564 1.00 92.62 71 ARG A O 1
ATOM 547 N N . LYS A 1 72 ? -3.761 -5.708 18.868 1.00 94.62 72 LYS A N 1
ATOM 548 C CA . LYS A 1 72 ? -3.974 -5.265 20.248 1.00 94.62 72 LYS A CA 1
ATOM 549 C C . LYS A 1 72 ? -5.024 -4.156 20.325 1.00 94.62 72 LYS A C 1
ATOM 551 O O . LYS A 1 72 ? -5.941 -4.265 21.135 1.00 94.62 72 LYS A O 1
ATOM 556 N N . GLU A 1 73 ? -4.956 -3.156 19.448 1.00 95.25 73 GLU A N 1
ATOM 557 C CA . GLU A 1 73 ? -5.970 -2.098 19.350 1.00 95.25 73 GLU A CA 1
ATOM 558 C C . GLU A 1 73 ? -7.355 -2.671 19.020 1.00 95.25 73 GLU A C 1
ATOM 560 O O . GLU A 1 73 ? -8.342 -2.341 19.677 1.00 95.25 73 GLU A O 1
ATOM 565 N N . VAL A 1 74 ? -7.440 -3.602 18.063 1.00 96.69 74 VAL A N 1
ATOM 566 C CA . VAL A 1 74 ? -8.704 -4.279 17.724 1.00 96.69 74 VAL A CA 1
ATOM 567 C C . VAL A 1 74 ? -9.261 -5.059 18.918 1.00 96.69 74 VAL A C 1
ATOM 569 O O . VAL A 1 74 ? -10.476 -5.063 19.133 1.00 96.69 74 VAL A O 1
ATOM 572 N N . GLN A 1 75 ? -8.403 -5.705 19.708 1.00 95.56 75 GLN A N 1
ATOM 573 C CA . GLN A 1 75 ? -8.827 -6.423 20.909 1.00 95.56 75 GLN A CA 1
ATOM 574 C C . GLN A 1 75 ? -9.365 -5.464 21.980 1.00 95.56 75 GLN A C 1
ATOM 576 O O . GLN A 1 75 ? -10.449 -5.695 22.517 1.00 95.56 75 GLN A O 1
ATOM 581 N N . GLN A 1 76 ? -8.671 -4.353 22.227 1.00 96.44 76 GLN A N 1
ATOM 582 C CA . GLN A 1 76 ? -9.104 -3.327 23.176 1.00 96.44 76 GLN A CA 1
ATOM 583 C C . GLN A 1 76 ? -10.454 -2.714 22.777 1.00 96.44 76 GLN A C 1
ATOM 585 O O . GLN A 1 76 ? -11.356 -2.591 23.610 1.00 96.44 76 GLN A O 1
ATOM 590 N N . LEU A 1 77 ? -10.631 -2.384 21.494 1.00 96.81 77 LEU A N 1
ATOM 591 C CA . LEU A 1 77 ? -11.896 -1.854 20.982 1.00 96.81 77 LEU A CA 1
ATOM 592 C C . LEU A 1 77 ? -13.044 -2.858 21.151 1.00 96.81 77 LEU A C 1
ATOM 594 O O . LEU A 1 77 ? -14.158 -2.472 21.504 1.00 96.81 77 LEU A O 1
ATOM 598 N N . ARG A 1 78 ? -12.791 -4.157 20.944 1.00 95.50 78 ARG A N 1
ATOM 599 C CA . ARG A 1 78 ? -13.796 -5.209 21.171 1.00 95.50 78 ARG A CA 1
ATOM 600 C C . ARG A 1 78 ? -14.241 -5.279 22.630 1.00 95.50 78 ARG A C 1
ATOM 602 O O . ARG A 1 78 ? -15.440 -5.385 22.888 1.00 95.50 78 ARG A O 1
ATOM 609 N N . GLU A 1 79 ? -13.304 -5.188 23.567 1.00 95.88 79 GLU A N 1
ATOM 610 C CA . GLU A 1 79 ? -13.602 -5.181 25.003 1.00 95.88 79 GLU A CA 1
ATOM 611 C C . GLU A 1 79 ? -14.410 -3.945 25.413 1.00 95.88 79 GLU A C 1
ATOM 613 O O . GLU A 1 79 ? -15.369 -4.048 26.184 1.00 95.88 79 GLU A O 1
ATOM 618 N N . GLU A 1 80 ? -14.075 -2.775 24.868 1.00 95.06 80 GLU A N 1
ATOM 619 C CA . GLU A 1 80 ? -14.821 -1.545 25.124 1.00 95.06 80 GLU A CA 1
ATOM 620 C C . GLU A 1 80 ? -16.250 -1.620 24.578 1.00 95.06 80 GLU A C 1
ATOM 622 O O . GLU A 1 80 ? -17.202 -1.313 25.300 1.00 95.06 80 GLU A O 1
ATOM 627 N N . VAL A 1 81 ? -16.429 -2.117 23.352 1.00 95.06 81 VAL A N 1
ATOM 628 C CA . VAL A 1 81 ? -17.760 -2.333 22.765 1.00 95.06 81 VAL A CA 1
ATOM 629 C C . VAL A 1 81 ? -18.574 -3.327 23.595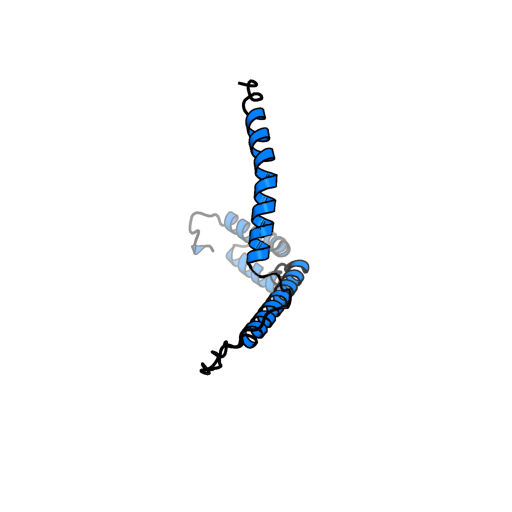 1.00 95.06 81 VAL A C 1
ATOM 631 O O . VAL A 1 81 ? -19.758 -3.089 23.839 1.00 95.06 81 VAL A O 1
ATOM 634 N N . GLN A 1 82 ? -17.962 -4.409 24.083 1.00 91.88 82 GLN A N 1
ATOM 635 C CA . GLN A 1 82 ? -18.648 -5.373 24.946 1.00 91.88 82 GLN A CA 1
ATOM 636 C C . GLN A 1 82 ? -19.059 -4.742 26.282 1.00 91.88 82 GLN A C 1
ATOM 638 O O . GLN A 1 82 ? -20.196 -4.918 26.721 1.00 91.88 82 GLN A O 1
ATOM 643 N N . ARG A 1 83 ? -18.179 -3.952 26.906 1.00 88.94 83 ARG A N 1
ATOM 644 C CA . ARG A 1 83 ? -18.506 -3.196 28.124 1.00 88.94 83 ARG A CA 1
ATOM 645 C C . ARG A 1 83 ? -19.653 -2.214 27.904 1.00 88.94 83 ARG A C 1
ATOM 647 O O . ARG A 1 83 ? -20.539 -2.131 28.752 1.00 88.94 83 ARG A O 1
ATOM 654 N N . LEU A 1 84 ? -19.654 -1.493 26.784 1.00 90.50 84 LEU A N 1
ATOM 655 C CA . LEU A 1 84 ? -20.732 -0.571 26.421 1.00 90.50 84 LEU A CA 1
ATOM 656 C C . LEU A 1 84 ? -22.051 -1.308 26.144 1.00 90.50 84 LEU A C 1
ATOM 658 O O . LEU A 1 84 ? -23.122 -0.828 26.514 1.00 90.50 84 LEU A O 1
ATOM 662 N N . ALA A 1 85 ? -21.996 -2.491 25.530 1.00 85.75 85 ALA A N 1
ATOM 663 C CA . ALA A 1 85 ? -23.176 -3.326 25.316 1.00 85.75 85 ALA A CA 1
ATOM 664 C C . ALA A 1 85 ? -23.778 -3.825 26.644 1.00 85.75 85 ALA A C 1
ATOM 666 O O . ALA A 1 85 ? -25.001 -3.807 26.817 1.00 85.75 85 ALA A O 1
ATOM 667 N N . LEU A 1 86 ? -22.929 -4.212 27.602 1.00 82.44 86 LEU A N 1
ATOM 668 C CA . LEU A 1 86 ? -23.359 -4.606 28.945 1.00 82.44 86 LEU A CA 1
ATOM 669 C C . LEU A 1 86 ? -23.946 -3.416 29.715 1.00 82.44 86 LEU A C 1
ATOM 671 O O . LEU A 1 86 ? -25.066 -3.508 30.209 1.00 82.44 86 LEU A O 1
ATOM 675 N N . SER A 1 87 ? -23.265 -2.268 29.749 1.00 77.62 87 SER A N 1
ATOM 676 C CA . SER A 1 87 ? -23.763 -1.081 30.461 1.00 77.62 87 SER A CA 1
ATOM 677 C C . SER A 1 87 ? -25.078 -0.542 29.886 1.00 77.62 87 SER A C 1
ATOM 679 O O . SER A 1 87 ? -25.925 -0.056 30.636 1.00 77.62 87 SER A O 1
ATOM 681 N N . ARG A 1 88 ? -25.301 -0.681 28.573 1.00 73.81 88 ARG A N 1
ATOM 682 C CA . ARG A 1 88 ? -26.587 -0.356 27.938 1.00 73.81 88 ARG A CA 1
ATOM 683 C C . ARG A 1 88 ? -27.722 -1.270 28.404 1.00 73.81 88 ARG A C 1
ATOM 685 O O . ARG A 1 88 ? -28.858 -0.814 28.496 1.00 73.81 88 ARG A O 1
ATOM 692 N N . THR A 1 89 ? -27.426 -2.538 28.668 1.00 69.31 89 THR A N 1
ATOM 693 C CA . THR A 1 89 ? -28.420 -3.534 29.100 1.00 69.31 89 THR A CA 1
ATOM 694 C C . THR A 1 89 ? -28.773 -3.363 30.578 1.00 69.31 89 THR A C 1
ATOM 696 O O . THR A 1 89 ? -29.930 -3.517 30.960 1.00 69.31 89 THR A O 1
ATOM 699 N N . GLU A 1 90 ? -27.795 -2.962 31.391 1.00 66.12 90 GLU A N 1
ATOM 700 C CA . GLU A 1 90 ? -27.930 -2.813 32.843 1.00 66.12 90 GLU A CA 1
ATOM 701 C C . GLU A 1 90 ? -28.608 -1.513 33.295 1.00 66.12 90 GLU A C 1
ATOM 703 O O . GLU A 1 90 ? -28.797 -1.350 34.490 1.00 66.12 90 GLU A O 1
ATOM 708 N N . MET A 1 91 ? -28.985 -0.585 32.404 1.00 61.22 91 MET A N 1
ATOM 709 C CA . MET A 1 91 ? -29.702 0.648 32.773 1.00 61.22 91 MET A CA 1
ATOM 710 C C . MET A 1 91 ? -31.156 0.336 33.177 1.00 61.22 91 MET A C 1
ATOM 712 O O . MET A 1 91 ? -32.028 0.230 32.305 1.00 61.22 91 MET A O 1
ATOM 716 N N . PRO A 1 92 ? -31.495 0.233 34.478 1.00 61.50 92 PRO A N 1
ATOM 717 C CA . PRO A 1 92 ? -32.844 -0.072 34.905 1.00 61.50 92 PRO A CA 1
ATOM 718 C C . PRO A 1 92 ? -33.591 1.259 34.914 1.00 61.50 92 PRO A C 1
ATOM 720 O O . PRO A 1 92 ? -33.302 2.140 35.725 1.00 61.50 92 PRO A O 1
ATOM 723 N N . TYR A 1 93 ? -34.552 1.431 34.006 1.00 63.50 93 TYR A N 1
ATOM 724 C CA . TYR A 1 93 ? -35.442 2.591 34.036 1.00 63.50 93 TYR A CA 1
ATOM 725 C C . TYR A 1 93 ? -35.982 2.779 35.463 1.00 63.50 93 TYR A C 1
ATOM 727 O O . TYR A 1 93 ? -36.587 1.842 36.002 1.00 63.50 93 TYR A O 1
ATOM 735 N N . PRO A 1 94 ? -35.785 3.951 36.100 1.00 62.81 94 PRO A N 1
ATOM 736 C CA . PRO A 1 94 ? -36.235 4.158 37.464 1.00 62.81 94 PRO A CA 1
ATOM 737 C C . PRO A 1 94 ? -37.758 4.027 37.494 1.00 62.81 94 PRO A C 1
ATOM 739 O O . PRO A 1 94 ? -38.491 4.863 36.956 1.00 62.81 94 PRO A O 1
ATOM 742 N N . LYS A 1 95 ? -38.254 2.944 38.106 1.00 63.72 95 LYS A N 1
ATOM 743 C CA . LYS A 1 95 ? -39.686 2.761 38.340 1.00 63.72 95 LYS A CA 1
ATOM 744 C C . LYS A 1 95 ? -40.129 3.879 39.277 1.00 63.72 95 LYS A C 1
ATOM 746 O O . LYS A 1 95 ? -39.805 3.856 40.462 1.00 63.72 95 LYS A O 1
ATOM 751 N N . LYS A 1 96 ? -40.853 4.867 38.735 1.00 60.94 96 LYS A N 1
ATOM 752 C CA . LYS A 1 96 ? -41.498 5.930 39.517 1.00 60.94 96 LYS A CA 1
ATOM 753 C C . LYS A 1 96 ? -42.218 5.287 40.710 1.00 60.94 96 LYS A C 1
ATOM 755 O O . LYS A 1 96 ? -43.084 4.436 40.477 1.00 60.94 96 LYS A O 1
ATOM 760 N N . PRO A 1 97 ? -41.900 5.656 41.964 1.00 60.81 97 PRO A N 1
ATOM 761 C CA . PRO A 1 97 ? -42.652 5.152 43.097 1.00 60.81 97 PRO A CA 1
ATOM 762 C C . PRO A 1 97 ? -44.100 5.617 42.940 1.00 60.81 97 PRO A C 1
ATOM 764 O O . PRO A 1 97 ? -44.395 6.807 42.819 1.00 60.81 97 PRO A O 1
ATOM 767 N N . ARG A 1 98 ? -45.012 4.647 42.860 1.00 57.84 98 ARG A N 1
ATOM 768 C CA . ARG A 1 98 ? -46.447 4.890 42.746 1.00 57.84 98 ARG A CA 1
ATOM 769 C C . ARG A 1 98 ? -46.885 5.521 44.065 1.00 57.84 98 ARG A C 1
ATOM 771 O O . ARG A 1 98 ? -46.833 4.861 45.099 1.00 57.84 98 ARG A O 1
ATOM 778 N N . SER A 1 99 ? -47.226 6.809 44.013 1.00 54.44 99 SER A N 1
ATOM 779 C CA . SER A 1 99 ? -47.618 7.625 45.164 1.00 54.44 99 SER A CA 1
ATOM 780 C C . SER A 1 99 ? -48.648 6.882 46.013 1.00 54.44 99 SER A C 1
ATOM 782 O O . SER A 1 99 ? -49.790 6.681 45.598 1.00 54.44 99 SER A O 1
ATOM 784 N N . ARG A 1 100 ? -48.218 6.406 47.182 1.00 48.72 100 ARG A N 1
ATOM 785 C CA . ARG A 1 100 ? -49.090 5.771 48.164 1.00 48.72 100 ARG A CA 1
ATOM 786 C C . ARG A 1 100 ? -49.327 6.823 49.235 1.00 48.72 100 ARG A C 1
ATOM 788 O O . ARG A 1 100 ? -48.443 7.102 50.037 1.00 48.72 100 ARG A O 1
ATOM 795 N N . SER A 1 101 ? -50.497 7.452 49.175 1.00 54.28 101 SER A N 1
ATOM 796 C CA . SER A 1 101 ? -50.984 8.355 50.216 1.00 54.28 101 SER A CA 1
ATOM 797 C C . SER A 1 101 ? -50.957 7.614 51.553 1.00 54.28 101 SER A C 1
ATOM 799 O O . SER A 1 101 ? -51.651 6.612 51.725 1.00 54.28 101 SER A O 1
ATOM 801 N N . VAL A 1 102 ? -50.110 8.068 52.476 1.00 48.97 102 VAL A N 1
ATOM 802 C CA . VAL A 1 102 ? -50.064 7.567 53.851 1.00 48.97 102 VAL A CA 1
ATOM 803 C C . VAL A 1 102 ? -50.398 8.729 54.774 1.00 48.97 102 VAL A C 1
ATOM 805 O O . VAL A 1 102 ? -49.531 9.477 55.215 1.00 48.97 102 VAL A O 1
ATOM 808 N N . TYR A 1 103 ? -51.684 8.856 55.088 1.00 50.28 103 TYR A N 1
ATOM 809 C CA . TYR A 1 103 ? -52.122 9.499 56.319 1.00 50.28 103 TYR A CA 1
ATOM 810 C C . TYR A 1 103 ? -51.694 8.611 57.491 1.00 50.28 103 TYR A C 1
ATOM 812 O O . TYR A 1 103 ? -52.296 7.559 57.688 1.00 50.28 103 TYR A O 1
ATOM 820 N N . ARG A 1 104 ? -50.689 9.012 58.284 1.00 46.19 104 ARG A N 1
ATOM 821 C CA . ARG A 1 104 ? -50.526 8.516 59.664 1.00 46.19 104 ARG A CA 1
ATOM 822 C C . ARG A 1 104 ? -49.971 9.583 60.618 1.00 46.19 104 ARG A C 1
ATOM 824 O O . ARG A 1 104 ? -48.806 9.947 60.578 1.00 46.19 104 ARG A O 1
ATOM 831 N N . VAL A 1 105 ? -50.909 10.058 61.439 1.00 43.19 105 VAL A N 1
ATOM 832 C CA . VAL A 1 105 ? -50.874 10.586 62.814 1.00 43.19 105 VAL A CA 1
ATOM 833 C C . VAL A 1 105 ? -49.505 10.859 63.459 1.00 43.19 105 VAL A C 1
ATOM 835 O O . VAL A 1 105 ? -48.678 9.974 63.659 1.00 43.19 105 VAL A O 1
ATOM 838 N N . ARG A 1 106 ? -49.370 12.111 63.910 1.00 45.28 106 ARG A N 1
ATOM 839 C CA . ARG A 1 106 ? -48.353 12.660 64.813 1.00 45.28 106 ARG A CA 1
ATOM 840 C C . ARG A 1 106 ? -48.489 12.056 66.219 1.00 45.28 106 ARG A C 1
ATOM 842 O O . ARG A 1 106 ? -49.531 12.222 66.844 1.00 45.28 106 ARG A O 1
ATOM 849 N N . VAL A 1 107 ? -47.422 11.455 66.748 1.00 41.44 107 VAL A N 1
ATOM 850 C CA . VAL A 1 107 ? -47.274 11.171 68.186 1.00 41.44 107 VAL A CA 1
ATOM 851 C C . VAL A 1 107 ? -45.966 11.797 68.663 1.00 41.44 107 VAL A C 1
ATOM 853 O O . VAL A 1 107 ? -44.890 11.444 68.191 1.00 41.44 107 VAL A O 1
ATOM 856 N N . HIS A 1 108 ? -46.065 12.760 69.579 1.00 44.16 108 HIS A N 1
ATOM 857 C CA . HIS A 1 108 ? -44.923 13.277 70.330 1.00 44.16 108 HIS A CA 1
ATOM 858 C C . HIS A 1 108 ? -44.511 12.257 71.397 1.00 44.16 108 HIS A C 1
ATOM 860 O O . HIS A 1 108 ? -45.346 11.874 72.215 1.00 44.16 108 HIS A O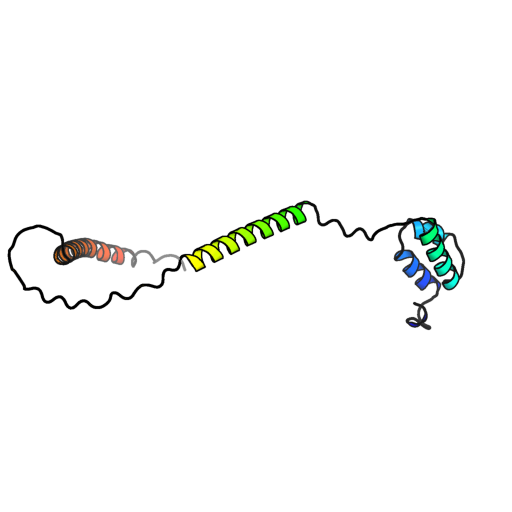 1
ATOM 866 N N . ARG A 1 109 ? -43.219 11.915 71.469 1.00 38.09 109 ARG A N 1
ATOM 867 C CA . ARG A 1 109 ? -42.513 11.696 72.742 1.00 38.09 109 ARG A CA 1
ATOM 868 C C . ARG A 1 109 ? -40.998 11.782 72.552 1.00 38.09 109 ARG A C 1
ATOM 870 O O . ARG A 1 109 ? -40.448 11.344 71.552 1.00 38.09 109 ARG A O 1
ATOM 877 N N . LEU A 1 110 ? -40.394 12.434 73.536 1.00 46.62 110 LEU A N 1
ATOM 878 C CA . LEU A 1 110 ? -38.996 12.812 73.688 1.00 46.62 110 LEU A CA 1
ATOM 879 C C . LEU A 1 110 ? -38.045 11.620 73.861 1.00 46.62 110 LEU A C 1
ATOM 881 O O . LEU A 1 110 ? -38.448 10.564 74.338 1.00 46.62 110 LEU A O 1
ATOM 885 N N . SER A 1 111 ? -36.760 11.934 73.655 1.00 42.59 111 SER A N 1
ATOM 886 C CA . SER A 1 111 ? -35.556 11.216 74.098 1.00 42.59 111 SER A CA 1
ATOM 887 C C . SER A 1 111 ? -34.959 10.243 73.083 1.00 42.59 111 SER A C 1
ATOM 889 O O . SER A 1 111 ? -35.527 9.201 72.784 1.00 42.59 111 SER A O 1
ATOM 891 N N . GLY A 1 112 ? -33.762 10.582 72.591 1.00 47.97 112 GLY A N 1
ATOM 892 C CA . GLY A 1 112 ? -32.946 9.662 71.799 1.00 47.97 112 GLY A CA 1
ATOM 893 C C . GLY A 1 112 ? -32.033 10.349 70.790 1.00 47.97 112 GLY A C 1
ATOM 894 O O . GLY A 1 112 ? -32.274 10.284 69.594 1.00 47.97 112 GLY A O 1
ATOM 895 N N . ARG A 1 113 ? -31.010 11.037 71.307 1.00 56.41 113 ARG A N 1
ATOM 896 C CA . ARG A 1 113 ? -29.745 11.456 70.667 1.00 56.41 113 ARG A CA 1
ATOM 897 C C . ARG A 1 113 ? -29.554 10.957 69.221 1.00 56.41 113 ARG A C 1
ATOM 899 O O . ARG A 1 113 ? -29.125 9.832 68.999 1.00 56.41 113 ARG A O 1
ATOM 906 N N . SER A 1 114 ? -29.769 11.842 68.256 1.00 54.69 114 SER A N 1
ATOM 907 C CA . SER A 1 114 ? -29.202 11.727 66.913 1.00 54.69 114 SER A CA 1
ATOM 908 C C . SER A 1 114 ? -28.851 13.138 66.460 1.00 54.69 114 SER A C 1
ATOM 910 O O . SER A 1 114 ? -29.702 14.027 66.525 1.00 54.69 114 SER A O 1
ATOM 912 N N . LEU A 1 115 ? -27.578 13.380 66.138 1.00 57.53 115 LEU A N 1
ATOM 913 C CA . LEU A 1 115 ? -27.057 14.686 65.731 1.00 57.53 115 LEU A CA 1
ATOM 914 C C . LEU A 1 115 ? -27.767 15.143 64.444 1.00 57.53 115 LEU A C 1
ATOM 916 O O . LEU A 1 115 ? -27.342 14.835 63.336 1.00 57.53 115 LEU A O 1
ATOM 920 N N . GLY A 1 116 ? -28.872 15.868 64.603 1.00 56.84 116 GLY A N 1
ATOM 921 C CA . GLY A 1 116 ? -29.528 16.601 63.528 1.00 56.84 116 GLY A CA 1
ATOM 922 C C . GLY A 1 116 ? -28.809 17.915 63.225 1.00 56.84 116 GLY A C 1
ATOM 923 O O . GLY A 1 116 ? -27.915 18.332 63.956 1.00 56.84 116 GLY A O 1
ATOM 924 N N . ILE A 1 117 ? -29.255 18.585 62.163 1.00 57.50 117 ILE A N 1
ATOM 925 C CA . ILE A 1 117 ? -28.758 19.850 61.584 1.00 57.50 117 ILE A CA 1
ATOM 926 C C . ILE A 1 117 ? -28.353 20.916 62.627 1.00 57.50 117 ILE A C 1
ATOM 928 O O . ILE A 1 117 ? -27.393 21.644 62.405 1.00 57.50 117 ILE A O 1
ATOM 932 N N . VAL A 1 118 ? -28.998 20.948 63.797 1.00 59.75 118 VAL A N 1
ATOM 933 C CA . VAL A 1 118 ? -28.664 21.852 64.915 1.00 59.75 118 VAL A CA 1
ATOM 934 C C . VAL A 1 118 ? -27.274 21.575 65.524 1.00 59.75 118 VAL A C 1
ATOM 936 O O . VAL A 1 118 ? -26.557 22.499 65.904 1.00 59.75 118 VAL A O 1
ATOM 939 N N . GLY A 1 119 ? -26.847 20.310 65.576 1.00 63.03 119 GLY A N 1
ATOM 940 C CA . GLY A 1 119 ? -25.493 19.931 65.990 1.00 63.03 119 GLY A CA 1
ATOM 941 C C . GLY A 1 119 ? -24.437 20.377 64.977 1.00 63.03 119 GLY A C 1
ATOM 942 O O . GLY A 1 119 ? -23.388 20.879 65.368 1.00 63.03 119 GLY A O 1
ATOM 943 N N . ILE A 1 120 ? -24.751 20.279 63.681 1.00 62.97 120 ILE A N 1
ATOM 944 C CA . ILE A 1 120 ? -23.863 20.727 62.599 1.00 62.97 120 ILE A CA 1
ATOM 945 C C . ILE A 1 120 ? -23.710 22.251 62.639 1.00 62.97 120 ILE A C 1
ATOM 947 O O . ILE A 1 120 ? -22.587 22.744 62.570 1.00 62.97 120 ILE A O 1
ATOM 951 N N . THR A 1 121 ? -24.799 23.004 62.835 1.00 70.81 121 THR A N 1
ATOM 952 C CA . THR A 1 121 ? -24.717 24.467 62.979 1.00 70.81 121 THR A CA 1
ATOM 953 C C . THR A 1 121 ? -23.918 24.880 64.211 1.00 70.81 121 THR A C 1
ATOM 955 O O . THR A 1 121 ? -23.136 25.818 64.126 1.00 70.81 121 THR A O 1
ATOM 958 N N . CYS A 1 122 ? -24.036 24.165 65.336 1.00 67.81 122 CYS A N 1
ATOM 959 C CA . CYS A 1 122 ? -23.232 24.464 66.524 1.00 67.81 122 CYS A CA 1
ATOM 960 C C . CYS A 1 122 ? -21.732 24.230 66.284 1.00 67.81 122 CYS A C 1
ATOM 962 O O . CYS A 1 122 ? -20.924 25.082 66.641 1.00 67.81 122 CYS A O 1
ATOM 964 N N . VAL A 1 123 ? -21.354 23.119 65.642 1.00 74.75 123 VAL A N 1
ATOM 965 C CA . VAL A 1 123 ? -19.947 22.836 65.302 1.00 74.75 123 VAL A CA 1
ATOM 966 C C . VAL A 1 123 ? -19.402 23.867 64.310 1.00 74.75 123 VAL A C 1
ATOM 968 O O . VAL A 1 123 ? -18.282 24.341 64.478 1.00 74.75 123 VAL A O 1
ATOM 971 N N . LEU A 1 124 ? -20.201 24.266 63.318 1.00 74.06 124 LEU A N 1
ATOM 972 C CA . LEU A 1 124 ? -19.800 25.248 62.310 1.00 74.06 124 LEU A CA 1
ATOM 973 C C . LEU A 1 124 ? -19.627 26.656 62.908 1.00 74.06 124 LEU A C 1
ATOM 975 O O . LEU A 1 124 ? -18.666 27.344 62.577 1.00 74.06 124 LEU A O 1
ATOM 979 N N . VAL A 1 125 ? -20.489 27.058 63.848 1.00 76.25 125 VAL A N 1
ATOM 980 C CA . VAL A 1 125 ? -20.353 28.327 64.589 1.00 76.25 125 VAL A CA 1
ATOM 981 C C . VAL A 1 125 ? -19.092 28.334 65.460 1.00 76.25 125 VAL A C 1
ATOM 983 O O . VAL A 1 125 ? -18.365 29.326 65.469 1.00 76.25 125 VAL A O 1
ATOM 986 N N . ILE A 1 126 ? -18.789 27.226 66.144 1.00 75.19 126 ILE A N 1
ATOM 987 C CA . ILE A 1 126 ? -17.566 27.101 66.952 1.00 75.19 126 ILE A CA 1
ATOM 988 C C . ILE A 1 126 ? -16.317 27.143 66.055 1.00 75.19 126 ILE A C 1
ATOM 990 O O . ILE A 1 126 ? -15.369 27.858 66.367 1.00 75.19 126 ILE A O 1
ATOM 994 N N . ALA A 1 127 ? -16.331 26.446 64.913 1.00 72.50 127 ALA A N 1
ATOM 995 C CA . ALA A 1 127 ? -15.212 26.432 63.971 1.00 72.50 127 ALA A CA 1
ATOM 996 C C . ALA A 1 127 ? -14.931 27.817 63.356 1.00 72.50 127 ALA A C 1
ATOM 998 O O . ALA A 1 127 ? -13.772 28.219 63.258 1.00 72.50 127 ALA A O 1
ATOM 999 N N . LEU A 1 128 ? -15.967 28.578 62.982 1.00 70.94 128 LEU A N 1
ATOM 1000 C CA . LEU A 1 128 ? -15.791 29.920 62.412 1.00 70.94 128 LEU A CA 1
ATOM 1001 C C . LEU A 1 128 ? -15.240 30.930 63.431 1.00 70.94 128 LEU A C 1
ATOM 1003 O O . LEU A 1 128 ? -14.403 31.760 63.071 1.00 70.94 128 LEU A O 1
ATOM 1007 N N . ALA A 1 129 ? -15.638 30.835 64.703 1.00 72.38 129 ALA A N 1
ATOM 1008 C CA . ALA A 1 129 ? -15.137 31.720 65.756 1.00 72.38 129 ALA A CA 1
ATOM 1009 C C . ALA A 1 129 ? -13.630 31.539 66.035 1.00 72.38 129 ALA A C 1
ATOM 1011 O O . ALA A 1 129 ? -12.965 32.494 66.432 1.00 72.38 129 ALA A O 1
ATOM 1012 N N . SER A 1 130 ? -13.070 30.346 65.802 1.00 69.62 130 SER A N 1
ATOM 1013 C CA . SER A 1 130 ? -11.640 30.072 66.019 1.00 69.62 130 SER A CA 1
ATOM 1014 C C . SER A 1 130 ? -10.731 30.503 64.862 1.00 69.62 130 SER A C 1
ATOM 1016 O O . SER A 1 130 ? -9.544 30.726 65.083 1.00 69.62 130 SER A O 1
ATOM 1018 N N . VAL A 1 131 ? -11.254 30.624 63.636 1.00 64.88 131 VAL A N 1
ATOM 1019 C CA . VAL A 1 131 ? -10.443 30.937 62.439 1.00 64.88 131 VAL A CA 1
ATOM 1020 C C . VAL A 1 131 ? -10.315 32.447 62.201 1.00 64.88 131 VAL A C 1
ATOM 1022 O O . VAL A 1 131 ? -9.280 32.912 61.724 1.00 64.88 131 VAL A O 1
ATOM 1025 N N . LEU A 1 132 ? -11.323 33.234 62.588 1.00 61.25 132 LEU A N 1
ATOM 1026 C CA . LEU A 1 132 ? -11.337 34.692 62.398 1.00 61.25 132 LEU A CA 1
ATOM 1027 C C . LEU A 1 132 ? -10.164 35.453 63.061 1.00 61.25 132 LEU A C 1
ATOM 1029 O O . LEU A 1 132 ? -9.643 36.368 62.425 1.00 61.25 132 LEU A O 1
ATOM 1033 N N . PRO A 1 133 ? -9.662 35.085 64.258 1.00 59.38 133 PRO A N 1
ATOM 1034 C CA . PRO A 1 133 ? -8.505 35.762 64.852 1.00 59.38 133 PRO A CA 1
ATOM 1035 C C . PRO A 1 133 ? -7.169 35.489 64.139 1.00 59.38 133 PRO A C 1
ATOM 1037 O O . PRO A 1 133 ? -6.229 36.258 64.313 1.00 59.38 133 PRO A O 1
ATOM 1040 N N . LEU A 1 134 ? -7.058 34.416 63.343 1.00 58.38 134 LEU A N 1
ATOM 1041 C CA . LEU A 1 134 ? -5.805 34.040 62.668 1.00 58.38 134 LEU A CA 1
ATOM 1042 C C . LEU A 1 134 ? -5.681 34.607 61.246 1.00 58.38 134 LEU A C 1
ATOM 1044 O O . LEU A 1 134 ? -4.568 34.756 60.745 1.00 58.38 134 LEU A O 1
ATOM 1048 N N . VAL A 1 135 ? -6.796 34.956 60.599 1.00 58.25 135 VAL A N 1
ATOM 1049 C CA . VAL A 1 135 ? -6.784 35.521 59.236 1.00 58.25 135 VAL A CA 1
ATOM 1050 C C . VAL A 1 135 ? -6.450 37.016 59.245 1.00 58.25 135 VAL A C 1
ATOM 1052 O O . VAL A 1 135 ? -5.697 37.468 58.390 1.00 58.25 135 VAL A O 1
ATOM 1055 N N . ILE A 1 136 ? -6.887 37.766 60.261 1.00 57.94 136 ILE A N 1
ATOM 1056 C CA . ILE A 1 136 ? -6.615 39.213 60.364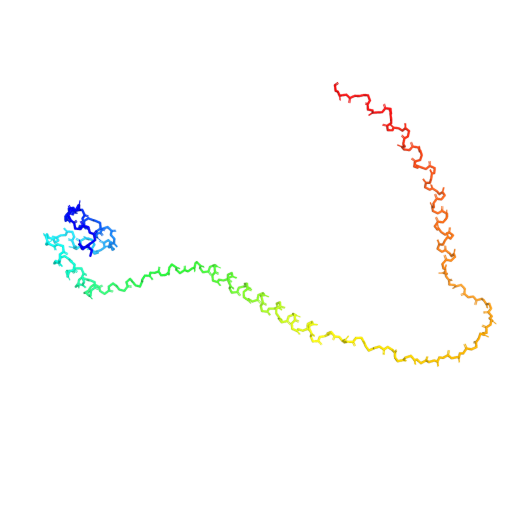 1.00 57.94 136 ILE A CA 1
ATOM 1057 C C . ILE A 1 136 ? -5.127 39.498 60.669 1.00 57.94 136 ILE A C 1
ATOM 1059 O O . ILE A 1 136 ? -4.607 40.536 60.278 1.00 57.94 136 ILE A O 1
ATOM 1063 N N . PHE A 1 137 ? -4.400 38.560 61.290 1.00 54.03 137 PHE A N 1
ATOM 1064 C CA . PHE A 1 137 ? -2.972 38.729 61.606 1.00 54.03 137 PHE A CA 1
ATOM 1065 C C . PHE A 1 137 ? -2.029 38.396 60.430 1.00 54.03 137 PHE A C 1
ATOM 1067 O O . PHE A 1 137 ? -0.894 38.862 60.403 1.00 54.03 137 PHE A O 1
ATOM 1074 N N . ARG A 1 138 ? -2.473 37.615 59.429 1.00 54.78 138 ARG A N 1
ATOM 1075 C CA . ARG A 1 138 ? -1.651 37.309 58.235 1.00 54.78 138 ARG A CA 1
ATOM 1076 C C . ARG A 1 138 ? -1.706 38.377 57.145 1.00 54.78 138 ARG A C 1
ATOM 1078 O O . ARG A 1 138 ? -0.838 38.366 56.277 1.00 54.78 138 ARG A O 1
ATOM 1085 N N . GLU A 1 139 ? -2.684 39.278 57.176 1.00 54.12 139 GLU A N 1
ATOM 1086 C CA . GLU A 1 139 ? -2.836 40.328 56.160 1.00 54.12 139 GLU A CA 1
ATOM 1087 C C . GLU A 1 139 ? -2.065 41.616 56.504 1.00 54.12 139 GLU A C 1
ATOM 1089 O O . GLU A 1 139 ? -1.738 42.393 55.611 1.00 54.12 139 GLU A O 1
ATOM 1094 N N . THR A 1 140 ? -1.667 41.817 57.767 1.00 56.41 140 THR A N 1
ATOM 1095 C CA . THR A 1 140 ? -0.845 42.974 58.174 1.00 56.41 140 THR A CA 1
ATOM 1096 C C . THR A 1 140 ? 0.661 42.778 57.974 1.00 56.41 140 THR A C 1
ATOM 1098 O O . THR A 1 140 ? 1.396 43.758 57.968 1.00 56.41 140 THR A O 1
ATOM 1101 N N . GLU A 1 141 ? 1.138 41.548 57.755 1.00 54.41 141 GLU A N 1
ATOM 1102 C CA . GLU A 1 141 ? 2.557 41.267 57.450 1.00 54.41 141 GLU A CA 1
ATOM 1103 C C . GLU A 1 141 ? 2.877 41.371 55.942 1.00 54.41 141 GLU A C 1
AT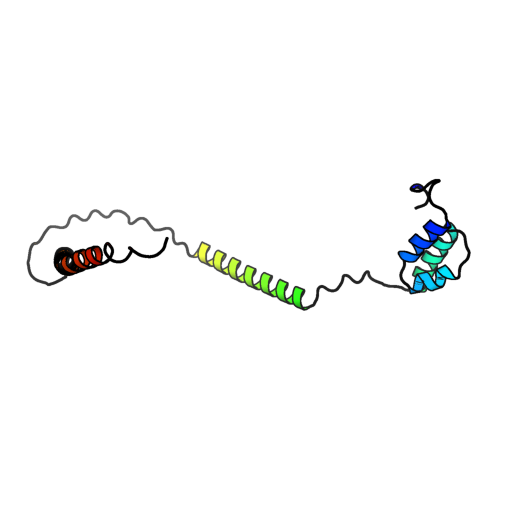OM 1105 O O . GLU A 1 141 ? 4.037 41.499 55.559 1.00 54.41 141 GLU A O 1
ATOM 1110 N N . ALA A 1 142 ? 1.865 41.364 55.063 1.00 58.47 142 ALA A N 1
ATOM 1111 C CA . ALA A 1 142 ? 2.060 41.384 53.608 1.00 58.47 142 ALA A CA 1
ATOM 1112 C C . ALA A 1 142 ? 2.233 42.793 53.004 1.00 58.47 142 ALA A C 1
ATOM 1114 O O . ALA A 1 142 ? 2.647 42.908 51.855 1.00 58.47 142 ALA A O 1
ATOM 1115 N N . ILE A 1 143 ? 1.953 43.865 53.756 1.00 55.03 143 ILE A N 1
ATOM 1116 C CA . ILE A 1 143 ? 2.091 45.251 53.262 1.00 55.03 143 ILE A CA 1
ATOM 1117 C C . ILE A 1 143 ? 3.470 45.852 53.614 1.00 55.03 143 ILE A C 1
ATOM 1119 O O . ILE A 1 143 ? 3.857 46.865 53.045 1.00 55.03 143 ILE A O 1
ATOM 1123 N N . ILE A 1 144 ? 4.266 45.207 54.479 1.00 59.12 144 ILE A N 1
ATOM 1124 C CA . ILE A 1 144 ? 5.594 45.710 54.902 1.00 59.12 144 ILE A CA 1
ATOM 1125 C C . ILE A 1 144 ? 6.758 45.012 54.154 1.00 59.12 144 ILE A C 1
ATOM 1127 O O . ILE A 1 144 ? 7.897 45.459 54.225 1.00 59.12 144 ILE A O 1
ATOM 1131 N N . SER A 1 145 ? 6.506 43.951 53.372 1.00 60.94 145 SER A N 1
ATOM 1132 C CA . SER A 1 145 ? 7.556 43.142 52.713 1.00 60.94 145 SER A CA 1
ATOM 1133 C C . SER A 1 145 ? 7.515 43.170 51.174 1.00 60.94 145 SER A C 1
ATOM 1135 O O . SER A 1 145 ? 7.806 42.171 50.524 1.00 60.94 145 SER A O 1
ATOM 1137 N N . ASN A 1 146 ? 7.159 44.306 50.565 1.00 57.03 146 ASN A N 1
ATOM 1138 C CA . ASN A 1 146 ? 7.398 44.533 49.131 1.00 57.03 146 ASN A CA 1
ATOM 1139 C C . ASN A 1 146 ? 7.874 45.967 48.828 1.00 57.03 146 ASN A C 1
ATOM 1141 O O . ASN A 1 146 ? 7.569 46.520 47.775 1.00 57.03 146 ASN A O 1
ATOM 1145 N N . ASP A 1 147 ? 8.646 46.554 49.748 1.00 59.19 147 ASP A N 1
ATOM 1146 C CA . ASP A 1 147 ? 9.711 47.495 49.393 1.00 59.19 147 ASP A CA 1
ATOM 1147 C C . ASP A 1 147 ? 10.937 46.650 49.011 1.00 59.19 147 ASP A C 1
ATOM 1149 O O . ASP A 1 147 ? 11.720 46.230 49.866 1.00 59.19 147 ASP A O 1
ATOM 1153 N N . GLY A 1 148 ? 11.076 46.317 47.727 1.00 53.69 148 GLY A N 1
ATOM 1154 C CA . GLY A 1 148 ? 12.225 45.554 47.246 1.00 53.69 148 GLY A CA 1
ATOM 1155 C C . GLY A 1 148 ? 12.071 45.037 45.820 1.00 53.69 148 GLY A C 1
ATOM 1156 O O . GLY A 1 148 ? 11.355 44.069 45.593 1.00 53.69 148 GLY A O 1
ATOM 1157 N N . TYR A 1 149 ? 12.858 45.633 44.922 1.00 44.78 149 TYR A N 1
ATOM 1158 C CA . TYR A 1 149 ? 13.161 45.258 43.531 1.00 44.78 149 TYR A CA 1
ATOM 1159 C C . TYR A 1 149 ? 12.267 45.866 42.439 1.00 44.78 149 TYR A C 1
ATOM 1161 O O . TYR A 1 149 ? 11.176 45.390 42.133 1.00 44.78 149 TYR A O 1
ATOM 1169 N N . GLY A 1 150 ? 12.831 46.903 41.813 1.00 43.62 150 GLY A N 1
ATOM 1170 C CA . GLY A 1 150 ? 12.362 47.624 40.635 1.00 43.62 150 GLY A CA 1
ATOM 1171 C C . GLY A 1 150 ? 13.201 48.872 40.441 1.00 43.62 150 GLY A C 1
ATOM 1172 O O . GLY A 1 150 ? 12.664 49.959 40.731 1.00 43.62 150 GLY A O 1
#